Protein AF-A0A4Y2AJL7-F1 (afdb_monomer_lite)

Sequence (109 aa):
MSGSRTSIWKLRKDDLILVVKEMGLTVLANVRFIDEKNLIENSDIYKNQLEVFQRIIDSVTERWQLEAERRKSEDEAR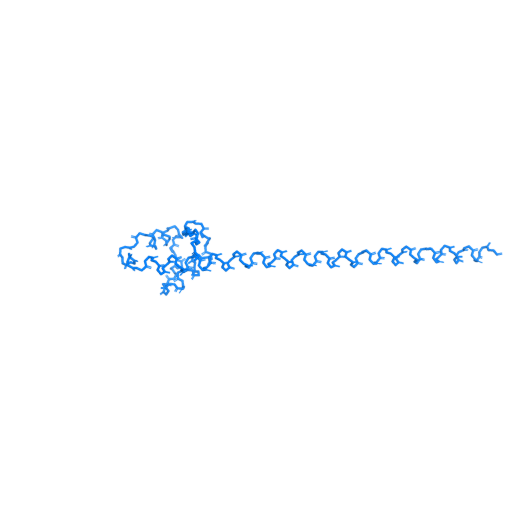ESEIKAKLKIERAKRTELKKQLEIEIMKKHL

Radius of gyration: 28.25 Å; chains: 1; bounding box: 58×19×84 Å

pLDDT: mean 87.04, std 10.03, range [41.94, 97.75]

Organism: Araneus ventricosus (NCBI:txid182803)

Structure (mmCIF, N/CA/C/O backbone):
data_AF-A0A4Y2AJL7-F1
#
_entry.id   AF-A0A4Y2AJL7-F1
#
loop_
_atom_site.group_PDB
_atom_site.id
_atom_site.type_symbol
_atom_site.label_atom_id
_atom_site.label_alt_id
_atom_site.label_comp_id
_atom_site.label_asym_id
_atom_site.label_entity_id
_atom_site.label_seq_id
_atom_site.pdbx_PDB_ins_code
_atom_site.Cartn_x
_atom_site.Cartn_y
_atom_site.Cartn_z
_atom_site.occupancy
_atom_site.B_iso_or_equiv
_atom_site.auth_seq_id
_atom_site.auth_comp_id
_atom_site.auth_asym_id
_atom_site.auth_atom_id
_atom_site.pdbx_PDB_model_num
ATOM 1 N N . MET A 1 1 ? 10.780 0.067 24.388 1.00 41.94 1 MET A N 1
ATOM 2 C CA . MET A 1 1 ? 10.536 0.935 23.218 1.00 41.94 1 MET A CA 1
ATOM 3 C C . MET A 1 1 ? 9.225 1.660 23.461 1.00 41.94 1 MET A C 1
ATOM 5 O O . MET A 1 1 ? 8.197 1.008 23.545 1.00 41.94 1 MET A O 1
ATOM 9 N N . SER A 1 2 ? 9.267 2.972 23.694 1.00 47.06 2 SER A N 1
ATOM 10 C CA . SER A 1 2 ? 8.063 3.798 23.850 1.00 47.06 2 SER A CA 1
ATOM 11 C C . SER A 1 2 ? 7.580 4.196 22.453 1.00 47.06 2 SER A C 1
ATOM 13 O O . SER A 1 2 ? 7.863 5.300 21.992 1.00 47.06 2 SER A O 1
ATOM 15 N N . GLY A 1 3 ? 6.936 3.264 21.747 1.00 55.91 3 GLY A N 1
ATOM 16 C CA . GLY A 1 3 ? 6.221 3.579 20.512 1.00 55.91 3 GLY A CA 1
ATOM 17 C C . GLY A 1 3 ? 5.030 4.478 20.835 1.00 55.91 3 GLY A C 1
ATOM 18 O O . GLY A 1 3 ? 4.321 4.244 21.813 1.00 55.91 3 GLY A O 1
ATOM 19 N N . SER A 1 4 ? 4.848 5.545 20.060 1.00 68.44 4 SER A N 1
ATOM 20 C CA . SER A 1 4 ? 3.662 6.399 20.155 1.00 68.44 4 SER A CA 1
ATOM 21 C C . SER A 1 4 ? 2.411 5.530 20.006 1.00 68.44 4 SER A C 1
ATOM 23 O O . SER A 1 4 ? 2.294 4.818 19.011 1.00 68.44 4 SER A O 1
ATOM 25 N N . ARG A 1 5 ? 1.503 5.559 20.993 1.00 79.81 5 ARG A N 1
ATOM 26 C CA . ARG A 1 5 ? 0.259 4.775 20.955 1.00 79.81 5 ARG A CA 1
ATOM 27 C C . ARG A 1 5 ? -0.542 5.161 19.718 1.00 79.81 5 ARG A C 1
ATOM 29 O O . ARG A 1 5 ? -0.905 6.329 19.537 1.00 79.81 5 ARG A O 1
ATOM 36 N N . THR A 1 6 ? -0.831 4.187 18.868 1.00 83.88 6 THR A N 1
ATOM 37 C CA . THR A 1 6 ? -1.622 4.420 17.669 1.00 83.88 6 THR A CA 1
ATOM 38 C C . THR A 1 6 ? -3.083 4.554 18.056 1.00 83.88 6 THR A C 1
ATOM 40 O O . THR A 1 6 ? -3.676 3.670 18.667 1.00 83.88 6 THR A O 1
ATOM 43 N N . SER A 1 7 ? -3.685 5.680 17.682 1.00 87.25 7 SER A N 1
ATOM 44 C CA . SER A 1 7 ? -5.116 5.882 17.877 1.00 87.25 7 SER A CA 1
ATOM 45 C C . SER A 1 7 ? -5.912 4.970 16.947 1.00 87.25 7 SER A C 1
ATOM 47 O O . SER A 1 7 ? -5.692 4.976 15.733 1.00 87.25 7 SER A O 1
ATOM 49 N N . ILE A 1 8 ? -6.903 4.271 17.504 1.00 86.19 8 ILE A N 1
ATOM 50 C CA . ILE A 1 8 ? -7.858 3.455 16.747 1.00 86.19 8 ILE A CA 1
ATOM 51 C C . ILE A 1 8 ? -8.558 4.263 15.642 1.00 86.19 8 ILE A C 1
ATOM 53 O O . ILE A 1 8 ? -8.891 3.738 14.580 1.00 86.19 8 ILE A O 1
ATOM 57 N N . TRP A 1 9 ? -8.704 5.579 15.825 1.00 88.00 9 TRP A N 1
ATOM 58 C CA . TRP A 1 9 ? -9.298 6.481 14.842 1.00 88.00 9 TRP A CA 1
ATOM 59 C C . TRP A 1 9 ? -8.508 6.576 13.539 1.00 88.00 9 TRP A C 1
ATOM 61 O O . TRP A 1 9 ? -9.120 6.810 12.499 1.00 88.00 9 TRP A O 1
ATOM 71 N N . LYS A 1 10 ? -7.201 6.295 13.563 1.00 88.31 10 LYS A N 1
ATOM 72 C CA . LYS A 1 10 ? -6.340 6.279 12.371 1.00 88.31 10 LYS A CA 1
ATOM 73 C C . LYS A 1 10 ? -6.463 4.997 11.543 1.00 88.31 10 LYS A C 1
ATOM 75 O O . LYS A 1 10 ? -6.011 4.981 10.403 1.00 88.31 10 LYS A O 1
ATOM 80 N N . LEU A 1 11 ? -7.073 3.943 12.088 1.00 86.38 11 LEU A N 1
ATOM 81 C CA . LEU A 1 11 ? -7.251 2.676 11.379 1.00 86.38 11 LEU A CA 1
ATOM 82 C C . LEU A 1 11 ? -8.271 2.815 10.245 1.00 86.38 11 LEU A C 1
ATOM 84 O O . LEU A 1 11 ? -9.286 3.508 10.399 1.00 86.38 11 LEU A O 1
ATOM 88 N N . ARG A 1 12 ? -8.031 2.118 9.130 1.00 86.44 12 ARG A N 1
ATOM 89 C CA . ARG A 1 12 ? -9.010 1.934 8.047 1.00 86.44 12 ARG A CA 1
ATOM 90 C C . ARG A 1 12 ? -9.889 0.716 8.328 1.00 86.44 12 ARG A C 1
ATOM 92 O O . ARG A 1 12 ? -9.675 -0.007 9.299 1.00 86.44 12 ARG A O 1
ATOM 99 N N . LYS A 1 13 ? -10.884 0.496 7.464 1.00 84.88 13 LYS A N 1
ATOM 100 C CA . LYS A 1 13 ? -11.865 -0.591 7.598 1.00 84.88 13 LYS A CA 1
ATOM 101 C C . LYS A 1 13 ? -11.208 -1.957 7.796 1.00 84.88 13 LYS A C 1
ATOM 103 O O . LYS A 1 13 ? -11.489 -2.628 8.782 1.00 84.88 13 LYS A O 1
ATOM 108 N N . ASP A 1 14 ? -10.305 -2.320 6.896 1.00 85.06 14 ASP A N 1
ATOM 109 C CA . ASP A 1 14 ? -9.660 -3.635 6.906 1.00 85.06 14 ASP A CA 1
ATOM 110 C C . ASP A 1 14 ? -8.735 -3.815 8.119 1.00 85.06 14 ASP A C 1
ATOM 112 O O . ASP A 1 14 ? -8.663 -4.901 8.695 1.00 85.06 14 ASP A O 1
ATOM 116 N N . ASP A 1 15 ? -8.095 -2.727 8.557 1.00 86.94 15 ASP A N 1
ATOM 117 C CA . ASP A 1 15 ? -7.207 -2.712 9.721 1.00 86.94 15 ASP A CA 1
ATOM 118 C C . ASP A 1 15 ? -8.008 -2.947 11.012 1.00 86.94 15 ASP A C 1
ATOM 120 O O . ASP A 1 15 ? -7.619 -3.768 11.839 1.00 86.94 15 ASP A O 1
ATOM 124 N N . LEU A 1 16 ? -9.168 -2.294 11.172 1.00 87.44 16 LEU A N 1
ATOM 125 C CA . LEU A 1 16 ? -10.043 -2.543 12.324 1.00 87.44 16 LEU A CA 1
ATOM 126 C C . LEU A 1 16 ? -10.621 -3.955 12.303 1.00 87.44 16 LEU A C 1
ATOM 128 O O . LEU A 1 16 ? -10.703 -4.577 13.351 1.00 87.44 16 LEU A O 1
ATOM 132 N N . ILE A 1 17 ? -10.994 -4.479 11.131 1.00 87.12 17 ILE A N 1
ATOM 133 C CA . ILE A 1 17 ? -11.473 -5.862 10.995 1.00 87.12 17 ILE A CA 1
ATOM 134 C C . ILE A 1 17 ? -10.417 -6.836 11.520 1.00 87.12 17 ILE A C 1
ATOM 136 O O . ILE A 1 17 ? -10.754 -7.792 12.219 1.00 87.12 17 ILE A O 1
ATOM 140 N N . LEU A 1 18 ? -9.143 -6.603 11.193 1.00 88.31 18 LEU A N 1
ATOM 141 C CA . LEU A 1 18 ? -8.046 -7.423 11.692 1.00 88.31 18 LEU A CA 1
ATOM 142 C C . LEU A 1 18 ? -7.874 -7.267 13.206 1.00 88.31 18 LEU A C 1
ATOM 144 O O . LEU A 1 18 ? -7.786 -8.271 13.903 1.00 88.31 18 LEU A O 1
ATOM 148 N N . VAL A 1 19 ? -7.908 -6.034 13.716 1.00 88.25 19 VAL A N 1
ATOM 149 C CA . VAL A 1 19 ? -7.850 -5.753 15.157 1.00 88.25 19 VAL A CA 1
ATOM 150 C C . VAL A 1 19 ? -8.978 -6.467 15.910 1.00 88.25 19 VAL A C 1
ATOM 152 O O . VAL A 1 19 ? -8.707 -7.187 16.863 1.00 88.25 19 VAL A O 1
ATOM 155 N N . VAL A 1 20 ? -10.229 -6.341 15.460 1.00 87.06 20 VAL A N 1
ATOM 156 C CA . VAL A 1 20 ? -11.413 -6.991 16.052 1.00 87.06 20 VAL A CA 1
ATOM 157 C C . VAL A 1 20 ? -11.238 -8.512 16.071 1.00 87.06 20 VAL A C 1
ATOM 159 O O . VAL A 1 20 ? -11.481 -9.146 17.095 1.00 87.06 20 VAL A O 1
ATOM 162 N N . LYS A 1 21 ? -10.740 -9.103 14.978 1.00 87.69 21 LYS A N 1
ATOM 163 C CA . LYS A 1 21 ? -10.438 -10.541 14.915 1.00 87.69 21 LYS A CA 1
ATOM 164 C C . LYS A 1 21 ? -9.335 -10.957 15.890 1.00 87.69 21 LYS A C 1
ATOM 166 O O . LYS A 1 21 ? -9.484 -11.975 16.557 1.00 87.69 21 LYS A O 1
ATOM 171 N N . GLU A 1 22 ? -8.249 -10.192 15.989 1.00 88.12 22 GLU A N 1
ATOM 172 C CA . GLU A 1 22 ? -7.138 -10.478 16.911 1.00 88.12 22 GLU A CA 1
ATOM 173 C C . GLU A 1 22 ? -7.529 -10.290 18.381 1.00 88.12 22 GLU A C 1
ATOM 175 O O . GLU A 1 22 ? -7.011 -10.983 19.253 1.00 88.12 22 GLU A O 1
ATOM 180 N N . MET A 1 23 ? -8.504 -9.421 18.657 1.00 85.44 23 MET A N 1
ATOM 181 C CA . MET A 1 23 ? -9.152 -9.303 19.965 1.00 85.44 23 MET A CA 1
ATOM 182 C C . MET A 1 23 ? -10.105 -10.473 20.276 1.00 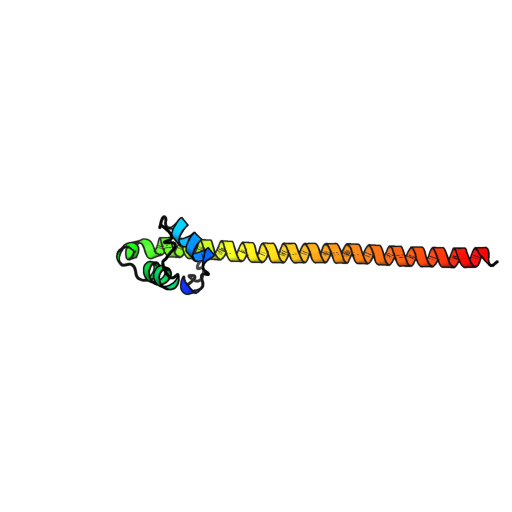85.44 23 MET A C 1
ATOM 184 O O . MET A 1 23 ? -10.647 -10.539 21.377 1.00 85.44 23 MET A O 1
ATOM 188 N N . GLY A 1 24 ? -10.343 -11.385 19.326 1.00 85.38 24 GLY A N 1
ATOM 189 C CA . GLY A 1 24 ? -11.303 -12.484 19.467 1.00 85.38 24 GLY A CA 1
ATOM 190 C C . GLY A 1 24 ? -12.766 -12.036 19.392 1.00 85.38 24 GLY A C 1
ATOM 191 O O . GLY A 1 24 ? -13.659 -12.759 19.830 1.00 85.38 24 GLY A O 1
ATOM 192 N N . LEU A 1 25 ? -13.023 -10.843 18.856 1.00 83.88 25 LEU A N 1
ATOM 193 C CA . LEU A 1 25 ? -14.358 -10.284 18.700 1.00 83.88 25 LEU A CA 1
ATOM 194 C C . LEU A 1 25 ? -14.940 -10.652 17.330 1.00 83.88 25 LEU A C 1
ATOM 196 O O . LEU A 1 25 ? -14.231 -10.878 16.347 1.00 83.88 25 LEU A O 1
ATOM 200 N N . THR A 1 26 ? -16.268 -10.706 17.257 1.00 83.19 26 THR A N 1
ATOM 201 C CA . THR A 1 26 ? -16.966 -10.948 15.991 1.00 83.19 26 THR A CA 1
ATOM 202 C C . THR A 1 26 ? -17.174 -9.625 15.268 1.00 83.19 26 THR A C 1
ATOM 204 O O . THR A 1 26 ? -17.776 -8.707 15.817 1.00 83.19 26 THR A O 1
ATOM 207 N N . VAL A 1 27 ? -16.707 -9.544 14.023 1.00 72.25 27 VAL A N 1
ATOM 208 C CA . VAL A 1 27 ? -16.984 -8.407 13.137 1.00 72.25 27 VAL A CA 1
ATOM 209 C C . VAL A 1 27 ? -18.445 -8.488 12.710 1.00 72.25 27 VAL A C 1
ATOM 211 O O . VAL A 1 27 ? -18.845 -9.434 12.025 1.00 72.25 27 VAL A O 1
ATOM 214 N N . LEU A 1 28 ? -19.254 -7.512 13.112 1.00 72.94 28 LEU A N 1
ATOM 215 C CA . LEU A 1 28 ? -20.669 -7.492 12.763 1.00 72.94 28 LEU A CA 1
ATOM 216 C C . LEU A 1 28 ? -20.825 -6.867 11.376 1.00 72.94 28 LEU A C 1
ATOM 218 O O . LEU A 1 28 ? -20.630 -5.670 11.193 1.00 72.94 28 LEU A O 1
ATOM 222 N N . ALA A 1 29 ? -21.225 -7.676 10.390 1.00 72.81 29 ALA A N 1
ATOM 223 C CA . ALA A 1 29 ? -21.290 -7.279 8.978 1.00 72.81 29 ALA A CA 1
ATOM 224 C C . ALA A 1 29 ? -22.143 -6.020 8.693 1.00 72.81 29 ALA A C 1
ATOM 226 O O . ALA A 1 29 ? -21.931 -5.358 7.678 1.00 72.81 29 ALA A O 1
ATOM 227 N N . ASN A 1 30 ? -23.072 -5.681 9.594 1.00 78.06 30 ASN A N 1
ATOM 228 C CA . ASN A 1 30 ? -24.038 -4.592 9.435 1.00 78.06 30 ASN A CA 1
ATOM 229 C C . ASN A 1 30 ? -23.786 -3.389 10.361 1.00 78.06 30 ASN A C 1
ATOM 231 O O . ASN A 1 30 ? -24.588 -2.456 10.370 1.00 78.06 30 ASN A O 1
ATOM 235 N N . VAL A 1 31 ? -22.717 -3.398 11.163 1.00 79.44 31 VAL A N 1
ATOM 236 C CA . VAL A 1 31 ? -22.417 -2.294 12.085 1.00 79.44 31 VAL A CA 1
ATOM 237 C C . VAL A 1 31 ? -21.560 -1.248 11.378 1.00 79.44 31 VAL A C 1
ATOM 239 O O . VAL A 1 31 ? -20.701 -1.563 10.550 1.00 79.44 31 VAL A O 1
ATOM 242 N N . ARG A 1 32 ? -21.804 0.036 11.672 1.00 83.75 32 ARG A N 1
ATOM 243 C CA . ARG A 1 32 ? -20.950 1.096 11.137 1.00 83.75 32 ARG A CA 1
ATOM 244 C C . ARG A 1 32 ? -19.606 1.024 11.843 1.00 83.75 32 ARG A C 1
ATOM 246 O O . ARG A 1 32 ? -19.522 0.977 13.061 1.00 83.75 32 ARG A O 1
ATOM 253 N N . PHE A 1 33 ? -18.546 1.146 11.068 1.00 80.81 33 PHE A N 1
ATOM 254 C CA . PHE A 1 33 ? -17.170 1.157 11.553 1.00 80.81 33 PHE A CA 1
ATOM 255 C C . PHE A 1 33 ? -16.889 2.180 12.674 1.00 80.81 33 PHE A C 1
ATOM 257 O O . PHE A 1 33 ? -16.072 1.938 13.555 1.00 80.81 33 PHE A O 1
ATOM 264 N N . ILE A 1 34 ? -17.580 3.326 12.661 1.00 82.88 34 ILE A N 1
ATOM 265 C CA . ILE A 1 34 ? -17.494 4.327 13.739 1.00 82.88 34 ILE A CA 1
ATOM 266 C C . ILE A 1 34 ? -18.025 3.756 15.059 1.00 82.88 34 ILE A C 1
ATOM 268 O O . ILE A 1 34 ? -17.438 3.998 16.109 1.00 82.88 34 ILE A O 1
ATOM 272 N N . ASP A 1 35 ? -19.104 2.975 15.003 1.00 84.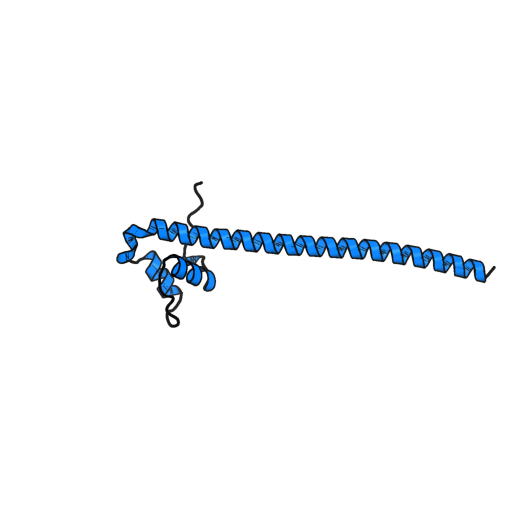12 35 ASP A N 1
ATOM 273 C CA . ASP A 1 35 ? -19.702 2.363 16.186 1.00 84.12 35 ASP A CA 1
ATOM 274 C C . ASP A 1 35 ? -18.763 1.283 16.761 1.00 84.12 35 ASP A C 1
ATOM 276 O O . ASP A 1 35 ? -18.581 1.222 17.973 1.00 84.12 35 ASP A O 1
ATOM 280 N N . GLU A 1 36 ? -18.074 0.506 15.916 1.00 83.31 36 GLU A N 1
ATOM 281 C CA . GLU A 1 36 ? -17.048 -0.459 16.358 1.00 83.31 36 GLU A CA 1
ATOM 282 C C . GLU A 1 36 ? -15.840 0.225 17.017 1.00 83.31 36 GLU A C 1
ATOM 284 O O . GLU A 1 36 ? -15.371 -0.225 18.064 1.00 83.31 36 GLU A O 1
ATOM 289 N N . LYS A 1 37 ? -15.358 1.344 16.456 1.00 86.44 37 LYS A N 1
ATOM 290 C CA . LYS A 1 37 ? -14.286 2.140 17.080 1.00 86.44 37 LYS A CA 1
ATOM 291 C C . LYS A 1 37 ? -14.691 2.654 18.455 1.00 86.44 37 LYS A C 1
ATOM 293 O O . LYS A 1 37 ? -13.936 2.502 19.412 1.00 86.44 37 LYS A O 1
ATOM 298 N N . ASN A 1 38 ? -15.895 3.218 18.543 1.00 85.94 38 ASN A N 1
ATOM 299 C CA . ASN A 1 38 ? -16.442 3.727 19.793 1.00 85.94 38 ASN A CA 1
ATOM 300 C C . ASN A 1 38 ? -16.582 2.621 20.839 1.00 85.94 38 ASN A C 1
ATOM 302 O O . ASN A 1 38 ? -16.254 2.856 22.000 1.00 85.94 38 ASN A O 1
ATOM 306 N N . LEU A 1 39 ? -17.033 1.430 20.434 1.00 82.94 39 LEU A N 1
ATOM 307 C CA . LEU A 1 39 ? -17.146 0.270 21.316 1.00 82.94 39 LEU A CA 1
ATOM 308 C C . LEU A 1 39 ? -15.784 -0.150 21.868 1.00 82.94 39 LEU A C 1
ATOM 310 O O . LEU A 1 39 ? -15.666 -0.374 23.064 1.00 82.94 39 LEU A O 1
ATOM 314 N N . ILE A 1 40 ? -14.745 -0.240 21.039 1.00 80.69 40 ILE A N 1
ATOM 315 C CA . ILE A 1 40 ? -13.421 -0.671 21.512 1.00 80.69 40 ILE A CA 1
ATOM 316 C C . ILE A 1 40 ? -12.798 0.366 22.456 1.00 80.69 40 ILE A C 1
ATOM 318 O O . ILE A 1 40 ? -12.189 -0.007 23.455 1.00 80.69 40 ILE A O 1
ATOM 322 N N . GLU A 1 41 ? -12.961 1.657 22.162 1.00 82.56 41 GLU A N 1
ATOM 323 C CA . GLU A 1 41 ? -12.360 2.736 22.953 1.00 82.56 41 GLU A CA 1
ATOM 324 C C . GLU A 1 41 ? -13.100 3.002 24.273 1.00 82.56 41 GLU A C 1
ATOM 326 O O . GLU A 1 41 ? -12.462 3.276 25.287 1.00 82.56 41 GLU A O 1
ATOM 331 N N . ASN A 1 42 ? -14.433 2.894 24.278 1.00 82.75 42 ASN A N 1
ATOM 332 C CA . ASN A 1 42 ? -15.279 3.295 25.409 1.00 82.75 42 ASN A CA 1
ATOM 333 C C . ASN A 1 42 ? -15.978 2.122 26.110 1.00 82.75 42 ASN A C 1
ATOM 335 O O . ASN A 1 42 ? -16.862 2.343 26.934 1.00 82.75 42 ASN A O 1
ATOM 339 N N . SER A 1 43 ? -15.638 0.872 25.788 1.00 79.94 43 SER A N 1
ATOM 340 C CA . SER A 1 43 ? -16.274 -0.273 26.441 1.00 79.94 43 SER A CA 1
ATOM 341 C C . SER A 1 43 ? -15.845 -0.398 27.899 1.00 79.94 43 SER A C 1
ATOM 343 O O . SER A 1 43 ? -14.687 -0.685 28.212 1.00 79.94 43 SER A O 1
ATOM 345 N N . ASP A 1 44 ? -16.829 -0.309 28.790 1.00 77.25 44 ASP A N 1
ATOM 346 C CA . ASP A 1 44 ? -16.657 -0.611 30.209 1.00 77.25 44 ASP A CA 1
ATOM 347 C C . ASP A 1 44 ? -16.291 -2.083 30.458 1.00 77.25 44 ASP A C 1
ATOM 349 O O . ASP A 1 44 ? -15.598 -2.396 31.426 1.00 77.25 44 ASP 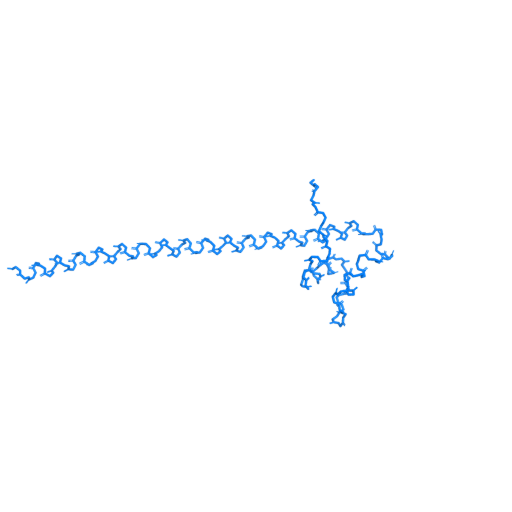A O 1
ATOM 353 N N . ILE A 1 45 ? -16.692 -2.989 29.557 1.00 76.75 45 ILE A N 1
ATOM 354 C CA . ILE A 1 45 ? -16.381 -4.427 29.635 1.00 76.75 45 ILE A CA 1
ATOM 355 C C . ILE A 1 45 ? -14.885 -4.661 29.398 1.00 76.75 45 ILE A C 1
ATOM 357 O O . ILE A 1 45 ? -14.263 -5.489 30.064 1.00 76.75 45 ILE A O 1
ATOM 361 N N . TYR A 1 46 ? -14.291 -3.914 28.466 1.00 72.44 46 TYR A N 1
ATOM 362 C CA . TYR A 1 46 ? -12.896 -4.091 28.061 1.00 72.44 46 TYR A CA 1
ATOM 363 C C . TYR A 1 46 ? -11.937 -3.108 28.729 1.00 72.44 46 TYR A C 1
ATOM 365 O O . TYR A 1 46 ? -10.745 -3.119 28.430 1.00 72.44 46 TYR A O 1
ATOM 373 N N . LYS A 1 47 ? -12.416 -2.307 29.687 1.00 78.38 47 LYS A N 1
ATOM 374 C CA . LYS A 1 47 ? -11.629 -1.290 30.396 1.00 78.38 47 LYS A CA 1
ATOM 375 C C . LYS A 1 47 ? -10.322 -1.831 30.992 1.00 78.38 47 LYS A C 1
ATOM 377 O O . LYS A 1 47 ? -9.289 -1.173 30.922 1.00 78.38 47 LYS A O 1
ATOM 382 N N . ASN A 1 48 ? -10.345 -3.059 31.512 1.00 81.31 48 ASN A N 1
ATOM 383 C CA . ASN A 1 48 ? -9.162 -3.722 32.081 1.00 81.31 48 ASN A CA 1
ATOM 384 C C . ASN A 1 48 ? -8.257 -4.383 31.023 1.00 81.31 48 ASN A C 1
ATOM 386 O O . ASN A 1 48 ? -7.147 -4.802 31.337 1.00 81.31 48 ASN A O 1
ATOM 390 N N . GLN A 1 49 ? -8.722 -4.494 29.777 1.00 81.94 49 GLN A N 1
ATOM 391 C CA . GLN A 1 49 ? -7.998 -5.079 28.644 1.00 81.94 49 GLN A CA 1
ATOM 392 C C . GLN A 1 49 ? -7.524 -4.024 27.634 1.00 81.94 49 GLN A C 1
ATOM 394 O O . GLN A 1 49 ? -6.904 -4.377 26.631 1.00 81.94 49 GLN A O 1
ATOM 399 N N . LEU A 1 50 ? -7.739 -2.733 27.921 1.00 79.88 50 LEU A N 1
ATOM 400 C CA . LEU A 1 50 ? -7.340 -1.622 27.053 1.00 79.88 50 LEU A CA 1
ATOM 401 C C . LEU A 1 50 ? -5.856 -1.669 26.676 1.00 79.88 50 LEU A C 1
ATOM 403 O O . LEU A 1 50 ? -5.508 -1.365 25.541 1.00 79.88 50 LEU A O 1
ATOM 407 N N . GLU A 1 51 ? -4.970 -2.098 27.580 1.00 84.38 51 GLU A N 1
ATOM 408 C CA . GLU A 1 51 ? -3.547 -2.239 27.250 1.00 84.38 51 GLU A CA 1
ATOM 409 C C . GLU A 1 51 ? -3.270 -3.356 26.240 1.00 84.38 51 GLU A C 1
ATOM 411 O O . GLU A 1 51 ? -2.436 -3.187 25.352 1.00 84.38 51 GLU A O 1
ATOM 416 N N . VAL A 1 52 ? -3.961 -4.493 26.355 1.00 86.31 52 VAL A N 1
ATOM 417 C CA . VAL A 1 52 ? -3.836 -5.603 25.398 1.00 86.31 52 VAL A CA 1
ATOM 418 C C . VAL A 1 52 ? -4.348 -5.153 24.036 1.00 86.31 52 VAL A C 1
ATOM 420 O O . VAL A 1 52 ? -3.700 -5.369 23.016 1.00 86.31 52 VAL A O 1
ATOM 423 N N . PHE A 1 53 ? -5.473 -4.449 24.032 1.00 85.25 53 PHE A N 1
ATOM 424 C CA . PHE A 1 53 ? -6.090 -3.910 22.831 1.00 85.25 53 PHE A CA 1
ATOM 425 C C . PHE A 1 53 ? -5.217 -2.868 22.147 1.00 85.25 53 PHE A C 1
ATOM 427 O O . PHE A 1 53 ? -5.031 -2.923 20.934 1.00 85.25 53 PHE A O 1
ATOM 434 N N . GLN A 1 54 ? -4.604 -1.982 22.926 1.00 87.50 54 GLN A N 1
ATOM 435 C CA . GLN A 1 54 ? -3.654 -1.014 22.406 1.00 87.50 54 GLN A CA 1
ATOM 436 C C . GLN A 1 54 ? -2.447 -1.705 21.762 1.00 87.50 54 GLN A C 1
ATOM 438 O O . GLN A 1 54 ? -2.039 -1.309 20.675 1.00 87.50 54 GLN A O 1
ATOM 443 N N . ARG A 1 55 ? -1.920 -2.781 22.364 1.00 89.88 55 ARG A N 1
ATOM 444 C CA . ARG A 1 55 ? -0.825 -3.569 21.765 1.00 89.88 55 ARG A CA 1
ATOM 445 C C . ARG A 1 55 ? -1.233 -4.227 20.448 1.00 89.88 55 ARG A C 1
ATOM 447 O O . ARG A 1 55 ? -0.426 -4.258 19.524 1.00 89.88 55 ARG A O 1
ATOM 454 N N . ILE A 1 56 ? -2.464 -4.730 20.348 1.00 90.12 56 ILE A N 1
ATOM 455 C CA . ILE A 1 56 ? -3.005 -5.290 19.099 1.00 90.12 56 ILE A CA 1
ATOM 456 C C . ILE A 1 56 ? -3.101 -4.195 18.030 1.00 90.12 56 ILE A C 1
ATOM 458 O O . ILE A 1 56 ? -2.619 -4.378 16.915 1.00 90.12 56 ILE A O 1
ATOM 462 N N . ILE A 1 57 ? -3.658 -3.032 18.380 1.00 89.25 57 ILE A N 1
ATOM 463 C CA . ILE A 1 57 ? -3.770 -1.877 17.479 1.00 89.25 57 ILE A CA 1
ATOM 464 C C . ILE A 1 57 ? -2.387 -1.439 16.981 1.00 89.25 57 ILE A C 1
ATOM 466 O O . ILE A 1 57 ? -2.197 -1.251 15.776 1.00 89.25 57 ILE A O 1
ATOM 470 N N . ASP A 1 58 ? -1.414 -1.318 17.883 1.00 90.75 58 ASP A N 1
ATOM 471 C CA . ASP A 1 58 ? -0.045 -0.938 17.541 1.00 90.75 58 ASP A CA 1
ATOM 472 C C . ASP A 1 58 ? 0.605 -1.992 16.628 1.00 90.75 58 ASP A C 1
ATOM 474 O O . ASP A 1 58 ? 1.159 -1.641 15.590 1.00 90.75 58 ASP A O 1
ATOM 478 N N . SER A 1 59 ? 0.448 -3.284 16.934 1.00 90.56 59 SER A N 1
ATOM 479 C CA . SER A 1 59 ? 0.998 -4.388 16.134 1.00 90.56 59 SER A CA 1
ATOM 480 C C . SER A 1 59 ? 0.397 -4.485 14.729 1.00 90.56 59 SER A C 1
ATOM 482 O O . SER A 1 59 ? 1.105 -4.757 13.755 1.00 90.56 59 SER A O 1
ATOM 484 N N . VAL A 1 60 ? -0.917 -4.293 14.589 1.00 88.94 60 VAL A N 1
ATOM 485 C CA . VAL A 1 60 ? -1.572 -4.259 13.272 1.00 88.94 60 VAL A CA 1
ATOM 486 C C . VAL A 1 60 ? -1.077 -3.060 12.465 1.00 88.94 60 VAL A C 1
ATOM 488 O O . VAL A 1 60 ? -0.791 -3.194 11.275 1.00 88.94 60 VAL A O 1
ATOM 491 N N . THR A 1 61 ? -0.925 -1.905 13.114 1.00 87.56 61 THR A N 1
ATOM 492 C CA . THR A 1 61 ? -0.430 -0.684 12.466 1.00 87.56 61 THR A CA 1
ATOM 493 C C . THR A 1 61 ? 1.013 -0.848 11.993 1.00 87.56 61 THR A C 1
ATOM 495 O O . THR A 1 61 ? 1.323 -0.521 10.849 1.00 87.56 61 THR A O 1
ATOM 498 N N . GLU A 1 62 ? 1.883 -1.393 12.842 1.00 90.12 62 GLU A N 1
ATOM 499 C CA . GLU A 1 62 ? 3.287 -1.648 12.520 1.00 90.12 62 GLU A CA 1
ATOM 500 C C . GLU A 1 62 ? 3.420 -2.614 11.336 1.00 90.12 62 GLU A C 1
ATOM 502 O O . GLU A 1 62 ? 4.131 -2.319 10.376 1.00 90.12 62 GLU A O 1
ATOM 507 N N . ARG A 1 63 ? 2.659 -3.720 11.326 1.00 87.88 63 ARG A N 1
ATOM 508 C CA . ARG A 1 63 ? 2.633 -4.656 10.187 1.00 87.88 63 ARG A CA 1
ATOM 509 C C . ARG A 1 63 ? 2.250 -3.972 8.877 1.00 87.88 63 ARG A C 1
ATOM 511 O O . ARG A 1 63 ? 2.838 -4.266 7.839 1.00 87.88 63 ARG A O 1
ATOM 518 N N . TRP A 1 64 ? 1.294 -3.048 8.918 1.00 83.38 64 TRP A N 1
ATOM 519 C CA . TRP A 1 64 ? 0.894 -2.286 7.737 1.00 83.38 64 TRP A CA 1
ATOM 520 C C . TRP A 1 64 ? 1.976 -1.339 7.233 1.00 83.38 64 TRP A C 1
ATOM 522 O O . TRP A 1 64 ? 2.178 -1.240 6.023 1.00 83.38 64 TRP A O 1
ATOM 532 N N . GLN A 1 65 ? 2.661 -0.645 8.140 1.00 86.44 65 GLN A N 1
ATOM 533 C CA . GLN A 1 65 ? 3.766 0.243 7.783 1.00 86.44 65 GLN A CA 1
ATOM 534 C C . GLN A 1 65 ? 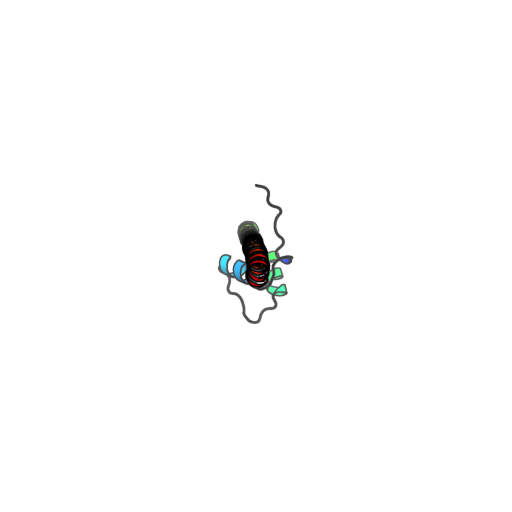4.905 -0.543 7.136 1.00 86.44 65 GLN A C 1
ATOM 536 O O . GLN A 1 65 ? 5.354 -0.177 6.052 1.00 86.44 65 GLN A O 1
ATOM 541 N N . LEU A 1 66 ? 5.276 -1.678 7.731 1.00 89.88 66 LEU A N 1
ATOM 542 C CA . LEU A 1 66 ? 6.300 -2.569 7.190 1.00 89.88 66 LEU A CA 1
ATOM 543 C C . LEU A 1 66 ? 5.923 -3.110 5.806 1.00 89.88 66 LEU A C 1
ATOM 545 O O . LEU A 1 66 ? 6.750 -3.114 4.899 1.00 89.88 66 LEU A O 1
ATOM 549 N N . GLU A 1 67 ? 4.673 -3.531 5.602 1.00 89.12 67 GLU A N 1
ATOM 550 C CA . GLU A 1 67 ? 4.220 -4.020 4.294 1.00 89.12 67 GLU A CA 1
ATOM 551 C C . GLU A 1 67 ? 4.193 -2.904 3.237 1.00 89.12 67 GLU A C 1
ATOM 553 O O . GLU A 1 67 ? 4.541 -3.136 2.079 1.00 89.12 67 GLU A O 1
ATOM 558 N N . ALA A 1 68 ? 3.820 -1.679 3.617 1.00 87.31 68 ALA A N 1
ATOM 559 C CA . ALA A 1 68 ? 3.855 -0.528 2.719 1.00 87.31 68 ALA A CA 1
ATOM 560 C C . ALA A 1 68 ? 5.292 -0.158 2.316 1.00 87.31 68 ALA A C 1
ATOM 562 O O . ALA A 1 68 ? 5.558 0.082 1.136 1.00 87.31 68 ALA A O 1
ATOM 563 N N . GLU A 1 69 ? 6.224 -0.155 3.270 1.00 92.50 69 GLU A N 1
ATOM 564 C CA . GLU A 1 69 ? 7.651 0.063 3.014 1.00 92.50 69 GLU A CA 1
ATOM 565 C C . GLU A 1 69 ? 8.238 -1.035 2.125 1.00 92.50 69 GLU A C 1
ATOM 567 O O . GLU A 1 69 ? 8.939 -0.735 1.156 1.00 92.50 69 GLU A O 1
ATOM 572 N N . ARG A 1 70 ? 7.889 -2.299 2.393 1.00 94.19 70 ARG A N 1
ATOM 573 C CA . ARG A 1 70 ? 8.305 -3.450 1.585 1.00 94.19 70 ARG A CA 1
ATOM 574 C C . ARG A 1 70 ? 7.851 -3.300 0.136 1.00 94.19 70 ARG A C 1
ATOM 576 O O . ARG A 1 70 ? 8.677 -3.406 -0.764 1.00 94.19 70 ARG A O 1
ATOM 583 N N . ARG A 1 71 ? 6.572 -2.989 -0.099 1.00 93.06 71 ARG A N 1
ATOM 584 C CA . ARG A 1 71 ? 6.033 -2.767 -1.455 1.00 93.06 71 ARG A CA 1
ATOM 585 C C . ARG A 1 71 ? 6.733 -1.625 -2.176 1.00 93.06 71 ARG A C 1
ATOM 587 O O . ARG A 1 71 ? 7.107 -1.775 -3.332 1.00 93.06 71 ARG A O 1
ATOM 594 N N . LYS A 1 72 ? 6.956 -0.508 -1.482 1.00 94.25 72 LYS A N 1
ATOM 595 C CA . LYS A 1 72 ? 7.682 0.630 -2.050 1.00 94.25 72 LYS A CA 1
ATOM 596 C C . LYS A 1 72 ? 9.101 0.230 -2.465 1.00 94.25 72 LYS A C 1
ATOM 598 O O . LYS A 1 72 ? 9.526 0.553 -3.568 1.00 94.25 72 LYS A O 1
ATOM 603 N N . SER A 1 73 ? 9.804 -0.516 -1.615 1.00 94.25 73 SER A N 1
ATOM 604 C CA . SER A 1 73 ? 11.144 -1.023 -1.919 1.00 94.25 73 SER A CA 1
ATOM 605 C C . SER A 1 73 ? 11.150 -1.998 -3.104 1.00 94.25 73 SER A C 1
ATOM 607 O O . SER A 1 73 ? 12.034 -1.922 -3.957 1.00 94.25 73 SER A O 1
ATOM 609 N N . GLU A 1 74 ? 10.154 -2.883 -3.204 1.00 95.62 74 GLU A N 1
ATOM 610 C CA . GLU A 1 74 ? 10.005 -3.800 -4.340 1.00 95.62 74 GLU A CA 1
ATOM 611 C C . GLU A 1 74 ? 9.758 -3.060 -5.658 1.00 95.62 74 GLU A C 1
ATOM 613 O O . GLU A 1 74 ? 10.351 -3.408 -6.683 1.00 95.62 74 GLU A O 1
ATOM 618 N N . ASP A 1 75 ? 8.914 -2.029 -5.640 1.00 96.06 75 ASP A N 1
ATOM 619 C CA . ASP A 1 75 ? 8.631 -1.209 -6.817 1.00 96.06 75 ASP A CA 1
ATOM 620 C C . ASP A 1 75 ? 9.873 -0.419 -7.259 1.00 96.06 75 ASP A C 1
ATOM 622 O O . ASP A 1 75 ? 10.214 -0.418 -8.445 1.00 96.06 75 ASP A O 1
ATOM 626 N N . GLU A 1 76 ? 10.613 0.169 -6.315 1.00 96.69 76 GLU A N 1
ATOM 627 C CA . GLU A 1 76 ? 11.883 0.855 -6.587 1.00 96.69 76 GLU A CA 1
ATOM 628 C C . GLU A 1 76 ? 12.935 -0.099 -7.181 1.00 96.69 76 GLU A C 1
ATOM 630 O O . GLU A 1 76 ? 13.633 0.248 -8.142 1.00 96.69 76 GLU A O 1
ATOM 635 N N . ALA A 1 77 ? 13.029 -1.327 -6.662 1.00 96.69 77 ALA A N 1
ATOM 636 C CA . ALA A 1 77 ? 13.937 -2.347 -7.180 1.00 96.69 77 ALA A CA 1
ATOM 637 C C . ALA A 1 77 ? 13.579 -2.747 -8.621 1.00 96.69 77 ALA A C 1
ATOM 639 O O . ALA A 1 77 ? 14.459 -2.799 -9.487 1.00 96.69 77 ALA A O 1
ATOM 640 N N . ARG A 1 78 ? 12.288 -2.964 -8.905 1.00 96.50 78 ARG A N 1
ATOM 641 C CA . ARG A 1 78 ? 11.797 -3.263 -10.260 1.00 96.50 78 ARG A CA 1
ATOM 642 C C . ARG A 1 78 ? 12.080 -2.121 -11.226 1.00 96.50 78 ARG A C 1
ATOM 644 O O . ARG A 1 78 ? 12.538 -2.359 -12.344 1.00 96.50 78 ARG A O 1
ATOM 651 N N . GLU A 1 79 ? 11.840 -0.879 -10.813 1.00 96.56 79 GLU A N 1
ATOM 652 C CA . GLU A 1 79 ? 12.105 0.286 -11.654 1.00 96.56 79 GLU A CA 1
ATOM 653 C C . GLU A 1 79 ? 13.602 0.416 -11.977 1.00 96.56 79 GLU A C 1
ATOM 655 O O . GLU A 1 79 ? 13.978 0.671 -13.127 1.00 96.56 79 GLU A O 1
ATOM 660 N N . SER A 1 80 ? 14.468 0.187 -10.986 1.00 96.38 80 SER A N 1
ATOM 661 C CA . SER A 1 80 ? 15.922 0.173 -11.165 1.00 96.38 80 SER A CA 1
ATOM 662 C C . SER A 1 80 ? 16.364 -0.905 -12.161 1.00 96.38 80 SER A C 1
ATOM 664 O O . SER A 1 80 ? 17.136 -0.628 -13.086 1.00 96.38 80 SER A O 1
ATOM 666 N N . GLU A 1 81 ? 15.812 -2.114 -12.047 1.00 97.44 81 GLU A N 1
ATOM 667 C CA . GLU A 1 81 ? 16.107 -3.221 -12.957 1.00 97.44 81 GLU A CA 1
ATOM 668 C C . GLU A 1 81 ? 15.686 -2.905 -14.404 1.00 97.44 81 GLU A C 1
ATOM 670 O O . GLU A 1 81 ? 16.454 -3.115 -15.350 1.00 97.44 81 GLU A O 1
ATOM 675 N N . ILE A 1 82 ? 14.491 -2.334 -14.589 1.00 97.75 82 ILE A N 1
ATOM 676 C CA . ILE A 1 82 ? 13.990 -1.907 -15.902 1.00 97.75 82 ILE A CA 1
ATOM 677 C C . ILE A 1 82 ? 14.899 -0.824 -16.497 1.00 97.75 82 ILE A C 1
ATOM 679 O O . ILE A 1 82 ? 15.278 -0.907 -17.671 1.00 97.75 82 ILE A O 1
ATOM 683 N N . LYS A 1 83 ? 15.305 0.172 -15.699 1.00 97.50 83 LYS A N 1
ATOM 684 C CA . LYS A 1 83 ? 16.234 1.228 -16.137 1.00 97.50 83 LYS A CA 1
ATOM 685 C C . LYS A 1 83 ? 17.586 0.655 -16.563 1.00 97.50 83 LYS A C 1
ATOM 687 O O . LYS A 1 83 ? 18.116 1.063 -17.601 1.00 97.50 83 LYS A O 1
ATOM 692 N N . ALA A 1 84 ? 18.128 -0.304 -15.815 1.00 97.56 84 ALA A N 1
ATOM 693 C CA . ALA A 1 84 ? 19.384 -0.966 -16.155 1.00 97.56 84 ALA A CA 1
ATOM 694 C C . ALA A 1 84 ? 19.278 -1.726 -17.488 1.00 97.56 84 ALA A C 1
ATOM 696 O O . ALA A 1 84 ? 20.105 -1.525 -18.383 1.00 97.56 84 ALA A O 1
ATOM 697 N N . LYS A 1 85 ? 18.212 -2.518 -17.671 1.00 97.62 85 LYS A N 1
ATOM 698 C CA . LYS A 1 85 ? 17.929 -3.241 -18.924 1.00 97.62 85 LYS A CA 1
ATOM 699 C C . LYS A 1 85 ? 17.805 -2.291 -20.118 1.00 97.62 85 LYS A C 1
ATOM 701 O O . LYS A 1 85 ? 18.436 -2.515 -21.150 1.00 97.62 85 LYS A O 1
ATOM 706 N N . LEU A 1 86 ? 17.075 -1.184 -19.966 1.00 97.69 86 LEU A N 1
ATOM 707 C CA . LEU A 1 86 ? 16.938 -0.164 -21.012 1.00 97.69 86 LEU A CA 1
ATOM 708 C C . LEU A 1 86 ? 18.274 0.487 -21.382 1.00 97.69 86 LEU A C 1
ATOM 710 O O . LEU A 1 86 ? 18.519 0.758 -22.558 1.00 97.69 86 LEU A O 1
ATOM 714 N N . LYS A 1 87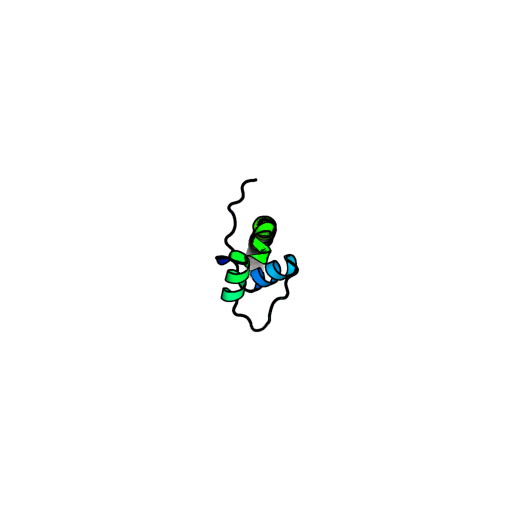 ? 19.152 0.739 -20.405 1.00 97.56 87 LYS A N 1
ATOM 715 C CA . LYS A 1 87 ? 20.481 1.309 -20.660 1.00 97.56 87 LYS A CA 1
ATOM 716 C C . LYS A 1 87 ? 21.344 0.360 -21.494 1.00 97.56 87 LYS A C 1
ATOM 718 O O . LYS A 1 87 ? 21.974 0.806 -22.453 1.00 97.56 87 LYS A O 1
ATOM 723 N N . ILE A 1 88 ? 21.329 -0.932 -21.166 1.00 97.50 88 ILE A N 1
ATOM 724 C CA . ILE A 1 88 ? 22.043 -1.970 -21.924 1.00 97.50 88 ILE A CA 1
ATOM 725 C C . ILE A 1 88 ? 21.503 -2.052 -23.354 1.00 97.50 88 ILE A C 1
ATOM 727 O O . ILE A 1 88 ? 22.278 -2.040 -24.308 1.00 97.50 88 ILE A O 1
ATOM 731 N N . GLU A 1 89 ? 20.182 -2.075 -23.519 1.00 97.19 89 GLU A N 1
ATOM 732 C CA . GLU A 1 89 ? 19.553 -2.193 -24.836 1.00 97.19 89 GLU A CA 1
ATOM 733 C C . GLU A 1 89 ? 19.842 -0.979 -25.729 1.00 97.19 89 GLU A C 1
ATOM 735 O O . GLU A 1 89 ? 20.121 -1.115 -26.921 1.00 97.19 89 GLU A O 1
ATOM 740 N N . ARG A 1 90 ? 19.863 0.226 -25.146 1.00 97.50 90 ARG A N 1
ATOM 741 C CA . ARG A 1 90 ? 20.285 1.445 -25.848 1.00 97.50 90 ARG A CA 1
ATOM 742 C C . ARG A 1 90 ? 21.745 1.369 -26.290 1.00 97.50 90 ARG A C 1
ATOM 744 O O . ARG A 1 90 ? 22.035 1.727 -27.426 1.00 97.50 90 ARG A O 1
ATOM 751 N N . ALA A 1 91 ? 22.645 0.884 -25.435 1.00 97.38 91 ALA A N 1
ATOM 752 C CA . ALA A 1 91 ? 24.054 0.719 -25.790 1.00 97.38 91 ALA A CA 1
ATOM 753 C C . ALA A 1 91 ? 24.235 -0.284 -26.942 1.00 97.38 91 ALA A C 1
ATOM 755 O O . ALA A 1 91 ? 24.904 0.034 -27.923 1.00 97.38 91 ALA A O 1
ATOM 756 N N . LYS A 1 92 ? 23.561 -1.442 -26.876 1.00 97.75 92 LYS A N 1
ATOM 757 C CA . LYS A 1 92 ? 23.558 -2.446 -27.953 1.00 97.75 92 LYS A CA 1
ATOM 758 C C . LYS A 1 92 ? 23.048 -1.873 -29.273 1.00 97.75 92 LYS A C 1
ATOM 760 O O . LYS A 1 92 ? 23.666 -2.082 -30.311 1.00 97.75 92 LYS A O 1
ATOM 765 N N . ARG A 1 93 ? 21.951 -1.109 -29.246 1.00 96.81 93 ARG A N 1
ATOM 766 C CA . ARG A 1 93 ? 21.413 -0.452 -30.449 1.00 96.81 93 ARG A CA 1
ATOM 767 C C . ARG A 1 93 ? 22.390 0.548 -31.053 1.00 96.81 93 ARG A C 1
ATOM 769 O O . ARG A 1 93 ? 22.500 0.611 -32.273 1.00 96.81 93 ARG A O 1
ATOM 776 N N . THR A 1 94 ? 23.080 1.330 -30.228 1.00 97.06 94 THR A N 1
ATOM 777 C CA . THR A 1 94 ? 24.095 2.276 -30.708 1.00 97.06 94 THR A CA 1
ATOM 778 C C . THR A 1 94 ? 25.264 1.547 -31.362 1.00 97.06 94 THR A C 1
ATOM 780 O O . THR A 1 94 ? 25.711 1.962 -32.426 1.00 97.06 94 THR A O 1
ATOM 783 N N . GLU A 1 95 ? 25.723 0.447 -30.769 1.00 97.19 95 GLU A N 1
ATOM 784 C CA . GLU A 1 95 ? 26.802 -0.366 -31.331 1.00 97.19 95 GLU A CA 1
ATOM 785 C C . GLU A 1 95 ? 26.408 -0.986 -32.680 1.00 97.19 95 GLU A C 1
ATOM 787 O O . GLU A 1 95 ? 27.121 -0.824 -33.667 1.00 97.19 95 GLU A O 1
ATOM 792 N N . LEU A 1 96 ? 25.219 -1.589 -32.767 1.00 97.19 96 LEU A N 1
ATOM 793 C CA . LEU A 1 96 ? 24.703 -2.145 -34.023 1.00 97.19 96 LEU A CA 1
ATOM 794 C C . LEU A 1 96 ? 24.556 -1.082 -35.119 1.00 97.19 96 LEU A C 1
ATOM 796 O O . LEU A 1 96 ? 24.865 -1.350 -36.277 1.00 97.19 96 LEU A O 1
ATOM 800 N N . LYS A 1 97 ? 24.121 0.138 -34.772 1.00 96.00 97 LYS A N 1
ATOM 801 C CA . LYS A 1 97 ? 24.046 1.248 -35.734 1.00 96.00 97 LYS A CA 1
ATOM 802 C C . LYS A 1 97 ? 25.419 1.614 -36.299 1.00 96.00 97 LYS A C 1
ATOM 804 O O . LYS A 1 97 ? 25.527 1.795 -37.506 1.00 96.00 97 LYS A O 1
ATOM 809 N N . LYS A 1 98 ? 26.456 1.681 -35.455 1.00 96.62 98 LYS A N 1
ATOM 810 C CA . LYS A 1 98 ? 27.831 1.954 -35.906 1.00 96.62 98 LYS A CA 1
ATOM 811 C C . LYS A 1 98 ? 28.348 0.857 -36.834 1.00 96.62 98 LYS A C 1
ATOM 813 O O . LYS A 1 98 ? 28.944 1.158 -37.862 1.00 96.62 98 LYS A O 1
ATOM 818 N N . GLN A 1 99 ? 28.106 -0.407 -36.490 1.00 96.06 99 GLN A N 1
ATOM 819 C CA . GLN A 1 99 ? 28.511 -1.542 -37.324 1.00 96.06 99 GLN A CA 1
ATOM 820 C C . GLN A 1 99 ? 27.821 -1.509 -38.691 1.00 96.06 99 GLN A C 1
ATOM 822 O O . GLN A 1 99 ? 28.486 -1.682 -39.711 1.00 96.06 99 GLN A O 1
ATOM 827 N N . LEU A 1 100 ? 26.519 -1.207 -38.716 1.00 95.81 100 LEU A N 1
ATOM 828 C CA . LEU A 1 100 ? 25.759 -1.054 -39.954 1.00 95.81 100 LEU A CA 1
ATOM 829 C C . LEU A 1 100 ? 26.304 0.083 -40.830 1.00 95.81 100 LEU A C 1
ATOM 831 O O . LEU A 1 100 ? 26.445 -0.091 -42.036 1.00 95.81 100 LEU A O 1
ATOM 835 N N . GLU A 1 101 ? 26.636 1.231 -40.239 1.00 94.88 101 GLU A N 1
ATOM 836 C CA . GLU A 1 101 ? 27.205 2.374 -40.960 1.00 94.88 101 GLU A CA 1
ATOM 837 C C . GLU A 1 101 ? 28.563 2.028 -41.592 1.00 94.88 101 GLU A C 1
ATOM 839 O O . GLU A 1 101 ? 28.773 2.272 -42.779 1.00 94.88 101 GLU A O 1
ATOM 844 N N . ILE A 1 102 ? 29.443 1.351 -40.845 1.00 95.75 102 ILE A N 1
ATOM 845 C CA . ILE A 1 102 ? 30.723 0.844 -41.363 1.00 95.75 102 ILE A CA 1
ATOM 846 C C . ILE A 1 102 ? 30.499 -0.132 -42.525 1.00 95.75 102 ILE A C 1
ATOM 848 O O . ILE A 1 102 ? 31.216 -0.080 -43.523 1.00 95.75 102 ILE A O 1
ATOM 852 N N . GLU A 1 103 ? 29.532 -1.041 -42.411 1.00 95.44 103 GLU A N 1
ATOM 853 C CA . GLU A 1 103 ? 29.252 -2.025 -43.457 1.00 95.44 103 GLU A CA 1
ATOM 854 C C . GLU A 1 103 ? 28.675 -1.384 -44.726 1.00 95.44 103 GLU A C 1
ATOM 856 O O . GLU A 1 103 ? 29.067 -1.754 -45.834 1.00 95.44 103 GLU A O 1
ATOM 861 N N . ILE A 1 104 ? 27.817 -0.371 -44.580 1.00 94.44 104 ILE A N 1
ATOM 862 C CA . ILE A 1 104 ? 27.341 0.445 -45.702 1.00 94.44 104 ILE A CA 1
ATOM 863 C C . ILE A 1 104 ? 28.521 1.140 -46.387 1.00 94.44 104 ILE A C 1
ATOM 865 O O . ILE A 1 104 ? 28.621 1.063 -47.611 1.00 94.44 104 ILE A O 1
ATOM 869 N N . MET A 1 105 ? 29.430 1.762 -45.628 1.00 92.94 105 MET A N 1
ATOM 870 C CA . MET A 1 105 ? 30.620 2.412 -46.189 1.00 92.94 105 MET A CA 1
ATOM 871 C C . MET A 1 105 ? 31.523 1.419 -46.927 1.00 92.94 105 MET A C 1
ATOM 873 O O . MET A 1 105 ? 31.984 1.719 -48.022 1.00 92.94 105 MET A O 1
ATOM 877 N N . LYS A 1 106 ? 31.731 0.216 -46.376 1.00 93.00 106 LYS A N 1
ATOM 878 C CA . LYS A 1 106 ? 32.515 -0.849 -47.025 1.00 93.00 106 LYS A CA 1
ATOM 879 C C . LYS A 1 106 ? 31.897 -1.347 -48.331 1.00 93.00 106 LYS A C 1
ATOM 881 O O . LYS A 1 106 ? 32.639 -1.755 -49.209 1.00 93.00 106 LYS A O 1
ATOM 886 N N . LYS A 1 107 ? 30.565 -1.355 -48.451 1.00 88.25 107 LYS A N 1
ATOM 887 C CA . LYS A 1 107 ? 29.865 -1.764 -49.683 1.00 88.25 107 LYS A CA 1
ATOM 888 C C . LYS A 1 107 ? 29.840 -0.686 -50.771 1.00 88.25 107 LYS A C 1
ATOM 890 O O . LYS A 1 107 ? 29.534 -1.015 -51.911 1.00 88.25 107 LYS A O 1
ATOM 895 N N . HIS A 1 108 ? 30.090 0.575 -50.415 1.00 76.12 108 HIS A N 1
ATOM 896 C CA . HIS A 1 108 ? 30.113 1.712 -51.346 1.00 76.12 108 HIS A CA 1
ATOM 897 C C . HIS A 1 108 ? 31.541 2.161 -51.725 1.00 76.12 108 HIS A C 1
ATOM 899 O O . HIS A 1 108 ? 31.685 3.172 -52.411 1.00 76.12 108 HIS A O 1
ATOM 905 N N . LEU A 1 109 ? 32.571 1.428 -51.281 1.00 57.56 109 LEU A N 1
ATOM 906 C CA . LEU A 1 109 ? 33.972 1.520 -51.719 1.00 57.56 109 LEU A CA 1
ATOM 907 C C . LEU A 1 109 ? 34.261 0.427 -52.752 1.00 57.56 109 LEU A C 1
ATOM 909 O O . LEU A 1 109 ? 35.030 0.718 -53.691 1.00 57.56 109 LEU A O 1
#

Foldseek 3Di:
DPDDQDQPVPDDPVLVVQLCVVVVHDDDPPDDPVVSSCCLVPPPVCPVVNVVSSVSSVVSVVVVVVVVVVVVVVVVVVVVVVVVVVVVVVVVVVVVVVVVVVVVVVVVD

Secondary structure (DSSP, 8-state):
--PPPPPGGG--HHHHHHHHHHTT----TTS-HHHHHHHHHH-SSSGGGHHHHHHHHHHHHHHHHHHHHHHHHHHHHHHHHHHHHHHHHHHHHHHHHHHHHHHHHHH--